Protein AF-0000000086679505 (afdb_homodimer)

Secondary structure (DSSP, 8-state):
-EEEETTEEEEGGG---B--GGG-TT-SS-EEEEEETTEEEEEETT-TTS--EEE-HHHHHHHHHHHHTTTT--/-EEEETTEEEEGGG---B--GGG-TT-SS-EEEEEETTEEEEEETT-TTS--EEE-HHHHHHHHHHHHTTTT--

Solvent-accessible surface area (backbone atoms only — not comparable to full-atom values): 8470 Å² total; per-residue (Å²): 97,76,48,74,58,94,89,41,66,30,60,57,74,74,46,60,75,43,60,33,80,63,49,46,96,80,55,58,65,35,49,28,39,19,78,36,81,80,29,37,37,38,36,43,56,73,42,78,83,51,72,69,50,77,37,49,60,68,26,45,50,19,40,44,53,23,40,52,71,50,74,72,69,129,97,76,48,74,58,94,89,40,66,30,60,57,73,74,45,60,74,43,59,33,80,64,49,48,95,79,56,58,66,35,50,28,40,19,78,36,83,80,29,39,35,38,38,42,55,71,40,79,84,52,72,70,50,76,37,50,60,68,27,46,49,18,39,44,53,23,39,54,72,49,75,71,69,129

Structure (mmCIF, N/CA/C/O backbone):
data_AF-0000000086679505-model_v1
#
loop_
_entity.id
_entity.type
_entity.pdbx_description
1 polymer 'DUF397 domain-containing protein'
#
loop_
_atom_site.group_PDB
_atom_site.id
_atom_site.type_symbol
_atom_site.label_atom_id
_atom_site.label_alt_id
_atom_site.label_comp_id
_atom_site.label_asym_id
_atom_site.label_entity_id
_atom_site.label_seq_id
_atom_site.pdbx_PDB_ins_code
_atom_site.Cartn_x
_atom_site.Cartn_y
_atom_site.Cartn_z
_atom_site.occupancy
_atom_site.B_iso_or_equiv
_atom_site.auth_seq_id
_atom_site.auth_comp_id
_atom_site.auth_asym_id
_atom_site.auth_atom_id
_atom_site.pdbx_PDB_model_num
ATOM 1 N N . MET A 1 1 ? 13.398 0.661 15.547 1 80.25 1 MET A N 1
ATOM 2 C CA . MET A 1 1 ? 12.648 -0.578 15.375 1 80.25 1 MET A CA 1
ATOM 3 C C . MET A 1 1 ? 12.977 -1.229 14.031 1 80.25 1 MET A C 1
ATOM 5 O O . MET A 1 1 ? 12.914 -0.578 12.992 1 80.25 1 MET A O 1
ATOM 9 N N . GLU A 1 2 ? 13.609 -2.361 14.047 1 86.5 2 GLU A N 1
ATOM 10 C CA . GLU A 1 2 ? 13.984 -3.082 12.828 1 86.5 2 GLU A CA 1
ATOM 11 C C . GLU A 1 2 ? 12.906 -4.094 12.438 1 86.5 2 GLU A C 1
ATOM 13 O O . GLU A 1 2 ? 12.32 -4.75 13.305 1 86.5 2 GLU A O 1
ATOM 18 N N . ILE A 1 3 ? 12.617 -4.086 11.148 1 88.12 3 ILE A N 1
ATOM 19 C CA . ILE A 1 3 ? 11.711 -5.086 10.602 1 88.12 3 ILE A CA 1
ATOM 20 C C . ILE A 1 3 ? 12.414 -5.871 9.5 1 88.12 3 ILE A C 1
ATOM 22 O O . ILE A 1 3 ? 13.18 -5.305 8.719 1 88.12 3 ILE A O 1
ATOM 26 N N . GLU A 1 4 ? 12.086 -7.18 9.492 1 86.44 4 GLU A N 1
ATOM 27 C CA . GLU A 1 4 ? 12.625 -8.039 8.438 1 86.44 4 GLU A CA 1
ATOM 28 C C . GLU A 1 4 ? 11.516 -8.82 7.746 1 86.44 4 GLU A C 1
ATOM 30 O O . GLU A 1 4 ? 10.672 -9.438 8.406 1 86.44 4 GLU A O 1
ATOM 35 N N . THR A 1 5 ? 11.492 -8.641 6.449 1 85.19 5 THR A N 1
ATOM 36 C CA . THR A 1 5 ? 10.562 -9.398 5.617 1 85.19 5 THR A CA 1
ATOM 37 C C . THR A 1 5 ? 11.156 -9.648 4.234 1 85.19 5 THR A C 1
ATOM 39 O O . THR A 1 5 ? 11.703 -8.734 3.617 1 85.19 5 THR A O 1
ATOM 42 N N . LYS A 1 6 ? 11.086 -10.82 3.707 1 84.94 6 LYS A N 1
ATOM 43 C CA . LYS A 1 6 ? 11.539 -11.156 2.359 1 84.94 6 LYS A CA 1
ATOM 44 C C . LYS A 1 6 ? 13.039 -10.898 2.203 1 84.94 6 LYS A C 1
ATOM 46 O O . LYS A 1 6 ? 13.484 -10.43 1.155 1 84.94 6 LYS A O 1
ATOM 51 N N . GLY A 1 7 ? 13.641 -11.07 3.24 1 87.5 7 GLY A N 1
ATOM 52 C CA . GLY A 1 7 ? 15.086 -10.867 3.201 1 87.5 7 GLY A CA 1
ATOM 53 C C . GLY A 1 7 ? 15.484 -9.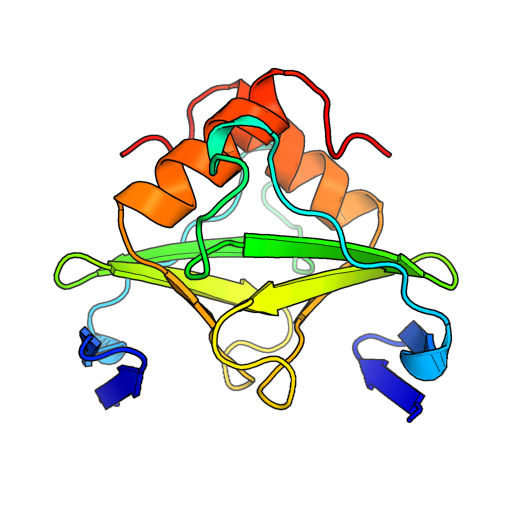414 3.311 1 87.5 7 GLY A C 1
ATOM 54 O O . GLY A 1 7 ? 16.672 -9.078 3.193 1 87.5 7 GLY A O 1
ATOM 55 N N . LEU A 1 8 ? 14.469 -8.523 3.414 1 89.62 8 LEU A N 1
ATOM 56 C CA . LEU A 1 8 ? 14.727 -7.102 3.621 1 89.62 8 LEU A CA 1
ATOM 57 C C . LEU A 1 8 ? 14.789 -6.773 5.109 1 89.62 8 LEU A C 1
ATOM 59 O O . LEU A 1 8 ? 13.945 -7.223 5.887 1 89.62 8 LEU A O 1
ATOM 63 N N . ARG A 1 9 ? 15.836 -6.141 5.52 1 90.56 9 ARG A N 1
ATOM 64 C CA . ARG A 1 9 ? 15.969 -5.613 6.871 1 90.56 9 ARG A CA 1
ATOM 65 C C . ARG A 1 9 ? 15.969 -4.086 6.867 1 90.56 9 ARG A C 1
ATOM 67 O O . ARG A 1 9 ? 16.844 -3.465 6.27 1 90.56 9 ARG A O 1
ATOM 74 N N . VAL A 1 10 ? 14.961 -3.637 7.5 1 94.75 10 VAL A N 1
ATOM 75 C CA . VAL A 1 10 ? 14.828 -2.186 7.426 1 94.75 10 VAL A CA 1
ATOM 76 C C . VAL A 1 10 ? 14.766 -1.598 8.836 1 94.75 10 VAL A C 1
ATOM 78 O O . VAL A 1 10 ? 14.195 -2.205 9.742 1 94.75 10 VAL A O 1
ATOM 81 N N . ASN A 1 11 ? 15.484 -0.479 9.008 1 95.38 11 ASN A N 1
ATOM 82 C CA . ASN A 1 11 ? 15.328 0.323 10.211 1 95.38 11 ASN A CA 1
ATOM 83 C C . ASN A 1 11 ? 14.281 1.418 10.031 1 95.38 11 ASN A C 1
ATOM 85 O O . ASN A 1 11 ? 14.547 2.432 9.383 1 95.38 11 ASN A O 1
ATOM 89 N N . LEU A 1 12 ? 13.125 1.237 10.664 1 95.81 12 LEU A N 1
ATOM 90 C CA . LEU A 1 12 ? 12.008 2.148 10.43 1 95.81 12 LEU A CA 1
ATOM 91 C C . LEU A 1 12 ? 12.195 3.445 11.203 1 95.81 12 LEU A C 1
ATOM 93 O O . LEU A 1 12 ? 11.5 4.434 10.953 1 95.81 12 LEU A O 1
ATOM 97 N N . ALA A 1 13 ? 13.102 3.443 12.102 1 94.38 13 ALA A N 1
ATOM 98 C CA . ALA A 1 13 ? 13.367 4.66 12.859 1 94.38 13 ALA A CA 1
ATOM 99 C C . ALA A 1 13 ? 13.867 5.777 11.945 1 94.38 13 ALA A C 1
ATOM 101 O O . ALA A 1 13 ? 13.711 6.961 12.258 1 94.38 13 ALA A O 1
ATOM 102 N N . SER A 1 14 ? 14.422 5.383 10.805 1 94.44 14 SER A N 1
ATOM 103 C CA . SER A 1 14 ? 14.977 6.359 9.875 1 94.44 14 SER A CA 1
ATOM 104 C C . SER A 1 14 ? 14.008 6.652 8.742 1 94.44 14 SER A C 1
ATOM 106 O O . SER A 1 14 ? 14.32 7.422 7.828 1 94.44 14 SER A O 1
ATOM 108 N N . ALA A 1 15 ? 12.867 6.031 8.867 1 97.06 15 ALA A N 1
ATOM 109 C CA . ALA A 1 15 ? 11.914 6.176 7.77 1 97.06 15 ALA A CA 1
ATOM 110 C C . ALA A 1 15 ? 11.328 7.586 7.738 1 97.06 15 ALA A C 1
ATOM 112 O O . ALA A 1 15 ? 10.922 8.117 8.773 1 97.06 15 ALA A O 1
ATOM 113 N N . VAL A 1 16 ? 11.359 8.258 6.598 1 97.44 16 VAL A N 1
ATOM 114 C CA . VAL A 1 16 ? 10.641 9.508 6.359 1 97.44 16 VAL A CA 1
ATOM 115 C C . VAL A 1 16 ? 9.344 9.227 5.598 1 97.44 16 VAL A C 1
ATOM 117 O O . VAL A 1 16 ? 9.375 8.883 4.414 1 97.44 16 VAL A O 1
ATOM 120 N N . TRP A 1 17 ? 8.273 9.391 6.293 1 97.31 17 TRP A N 1
ATOM 121 C CA . TRP A 1 17 ? 6.961 9.039 5.75 1 97.31 17 TRP A CA 1
ATOM 122 C C . TRP A 1 17 ? 6.379 10.203 4.953 1 97.31 17 TRP A C 1
ATOM 124 O O . TRP A 1 17 ? 6.418 11.352 5.398 1 97.31 17 TRP A O 1
ATOM 134 N N . GLN A 1 18 ? 5.887 9.867 3.773 1 96.88 18 GLN A N 1
ATOM 135 C CA . GLN A 1 18 ? 5.246 10.867 2.93 1 96.88 18 GLN A CA 1
ATOM 136 C C . GLN A 1 18 ? 3.883 10.383 2.441 1 96.88 18 GLN A C 1
ATOM 138 O O . GLN A 1 18 ? 3.676 9.188 2.26 1 96.88 18 GLN A O 1
ATOM 143 N N . LYS A 1 19 ? 2.975 11.297 2.33 1 96.69 19 LYS A N 1
ATOM 144 C CA . LYS A 1 19 ? 1.671 11.023 1.729 1 96.69 19 LYS A CA 1
ATOM 145 C C . LYS A 1 19 ? 1.496 11.797 0.425 1 96.69 19 LYS A C 1
ATOM 147 O O . LYS A 1 19 ? 2.301 12.672 0.104 1 96.69 19 LYS A O 1
ATOM 152 N N . SER A 1 20 ? 0.488 11.406 -0.296 1 97.56 20 SER A N 1
ATOM 153 C CA . SER A 1 20 ? 0.221 12.133 -1.533 1 97.56 20 SER A CA 1
ATOM 154 C C . SER A 1 20 ? -0.144 13.586 -1.252 1 97.56 20 SER A C 1
ATOM 156 O O . SER A 1 20 ? -0.85 13.875 -0.285 1 97.56 20 SER A O 1
ATOM 158 N N . THR A 1 21 ? 0.276 14.461 -2.094 1 95.81 21 THR A N 1
ATOM 159 C CA . THR A 1 21 ? -0.152 15.852 -2.002 1 95.81 21 THR A CA 1
ATOM 160 C C . THR A 1 21 ? -1.653 15.969 -2.248 1 95.81 21 THR A C 1
ATOM 162 O O . THR A 1 21 ? -2.277 16.953 -1.844 1 95.81 21 THR A O 1
ATOM 165 N N . ARG A 1 22 ? -2.191 14.93 -2.809 1 94.5 22 ARG A N 1
ATOM 166 C CA .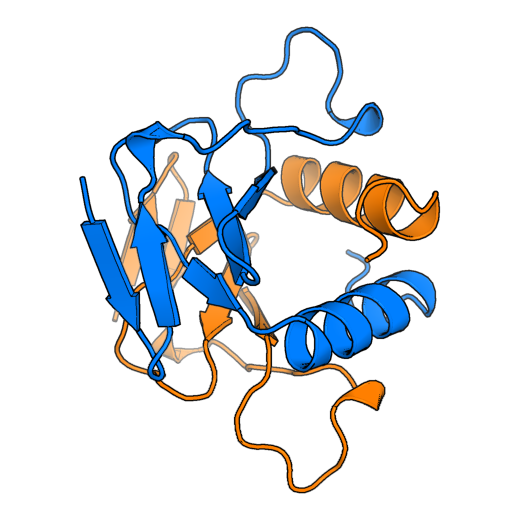 ARG A 1 22 ? -3.617 14.914 -3.119 1 94.5 22 ARG A CA 1
ATOM 167 C C . ARG A 1 22 ? -4.445 14.625 -1.87 1 94.5 22 ARG A C 1
ATOM 169 O O . ARG A 1 22 ? -5.664 14.812 -1.873 1 94.5 22 ARG A O 1
ATOM 176 N N . SER A 1 23 ? -3.834 14.102 -0.815 1 94.06 23 SER A N 1
ATOM 177 C CA . SER A 1 23 ? -4.535 13.828 0.435 1 94.06 23 SER A CA 1
ATOM 178 C C . SER A 1 23 ? -4.914 15.117 1.152 1 94.06 23 SER A C 1
ATOM 180 O O . SER A 1 23 ? -5.793 15.117 2.018 1 94.06 23 SER A O 1
ATOM 182 N N . GLY A 1 24 ? -4.355 16.203 0.764 1 85.12 24 GLY A N 1
ATOM 183 C CA . GLY A 1 24 ? -4.609 17.453 1.448 1 85.12 24 GLY A CA 1
ATOM 184 C C . GLY A 1 24 ? -3.754 17.641 2.688 1 85.12 24 GLY A C 1
ATOM 185 O O . GLY A 1 24 ? -3.246 16.672 3.25 1 85.12 24 GLY A O 1
ATOM 186 N N . PRO A 1 25 ? -3.529 18.844 3.035 1 80.38 25 PRO A N 1
ATOM 187 C CA . PRO A 1 25 ? -2.605 19.156 4.133 1 80.38 25 PRO A CA 1
ATOM 188 C C . PRO A 1 25 ? -3.162 18.75 5.496 1 80.38 25 PRO A C 1
ATOM 190 O O . PRO A 1 25 ? -2.395 18.5 6.434 1 80.38 25 PRO A O 1
ATOM 193 N N . VAL A 1 26 ? -4.457 18.5 5.594 1 80.88 26 VAL A N 1
ATOM 194 C CA . VAL A 1 26 ? -5.027 18.281 6.922 1 80.88 26 VAL A CA 1
ATOM 195 C C . VAL A 1 26 ? -5.57 16.859 7.023 1 80.88 26 VAL A C 1
ATOM 197 O O . VAL A 1 26 ? -6.059 16.453 8.078 1 80.88 26 VAL A O 1
ATOM 200 N N . SER A 1 27 ? -5.34 16.125 6.133 1 82.62 27 SER A N 1
ATOM 201 C CA . SER A 1 27 ? -5.906 14.781 6.16 1 82.62 27 SER A CA 1
ATOM 202 C C . SER A 1 27 ? -5.121 13.867 7.098 1 82.62 27 SER A C 1
ATOM 204 O O . SER A 1 27 ? -3.891 13.906 7.121 1 82.62 27 SER A O 1
ATOM 206 N N . ASP A 1 28 ? -5.82 13.086 7.914 1 84.25 28 ASP A N 1
ATOM 207 C CA . ASP A 1 28 ? -5.172 12.133 8.812 1 84.25 28 ASP A CA 1
ATOM 208 C C . ASP A 1 28 ? -5.453 10.695 8.383 1 84.25 28 ASP A C 1
ATOM 210 O O . ASP A 1 28 ? -5.086 9.75 9.078 1 84.25 28 ASP A O 1
ATOM 214 N N . ASN A 1 29 ? -6.113 10.516 7.379 1 92 29 ASN A N 1
ATOM 215 C CA . ASN A 1 29 ? -6.434 9.234 6.766 1 92 29 ASN A CA 1
ATOM 216 C C . ASN A 1 29 ? -5.777 9.094 5.395 1 92 29 ASN A C 1
ATOM 218 O O . ASN A 1 29 ? -6.43 9.289 4.367 1 92 29 ASN A O 1
ATOM 222 N N . CYS A 1 30 ? -4.441 8.836 5.453 1 97 30 CYS A N 1
ATOM 223 C CA . CYS A 1 30 ? -3.656 8.789 4.227 1 97 30 CYS A CA 1
ATOM 224 C C . CYS A 1 30 ? -2.854 7.496 4.137 1 97 30 CYS A C 1
ATOM 226 O O . CYS A 1 30 ? -2.555 6.879 5.16 1 97 30 CYS A O 1
ATOM 228 N N . VAL A 1 31 ? -2.604 7.137 2.959 1 97.69 31 VAL A N 1
ATOM 229 C CA . VAL A 1 31 ? -1.562 6.148 2.697 1 97.69 31 VAL A CA 1
ATOM 230 C C . VAL A 1 31 ? -0.187 6.797 2.83 1 97.69 31 VAL A C 1
ATOM 232 O O . VAL A 1 31 ? 0.077 7.836 2.221 1 97.69 31 VAL A O 1
ATOM 235 N N . GLU A 1 32 ? 0.663 6.219 3.658 1 98.12 32 GLU A N 1
ATOM 236 C CA . GLU A 1 32 ? 2.012 6.762 3.787 1 98.12 32 GLU A CA 1
ATOM 237 C C . GLU A 1 32 ? 3.055 5.781 3.256 1 98.12 32 GLU A C 1
ATOM 239 O O . GLU A 1 32 ? 2.949 4.574 3.479 1 98.12 32 GLU A O 1
ATOM 244 N N . ILE A 1 33 ? 4.105 6.391 2.539 1 98.56 33 ILE A N 1
ATOM 245 C CA . ILE A 1 33 ? 5.188 5.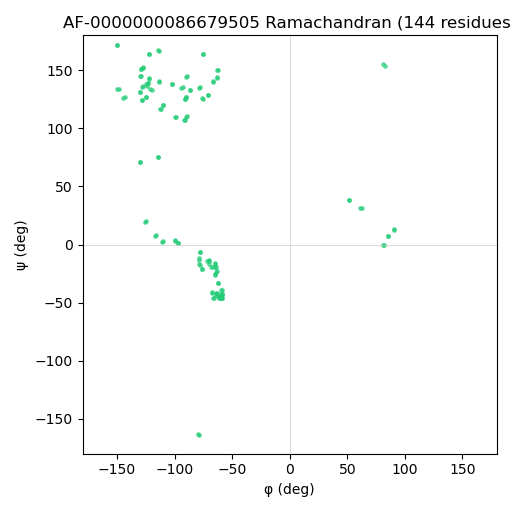637 1.916 1 98.56 33 ILE A CA 1
ATOM 246 C C . ILE A 1 33 ? 6.531 6.133 2.449 1 98.56 33 ILE A C 1
ATOM 248 O O . ILE A 1 33 ? 6.719 7.332 2.664 1 98.56 33 ILE A O 1
ATOM 252 N N . ALA A 1 34 ? 7.41 5.258 2.711 1 98.31 34 ALA A N 1
ATOM 253 C CA . ALA A 1 34 ? 8.797 5.609 2.998 1 98.31 34 ALA A CA 1
ATOM 254 C C . ALA A 1 34 ? 9.758 4.77 2.164 1 98.31 34 ALA A C 1
ATOM 256 O O . ALA A 1 34 ? 9.594 3.553 2.051 1 98.31 34 ALA A O 1
ATOM 257 N N . PHE A 1 35 ? 10.711 5.41 1.531 1 98 35 PHE A N 1
ATOM 258 C CA . PHE A 1 35 ? 11.852 4.738 0.929 1 98 35 PHE A CA 1
ATOM 259 C C . PHE A 1 35 ? 12.992 4.605 1.931 1 98 35 PHE A C 1
ATOM 261 O O . PHE A 1 35 ? 13.594 5.605 2.334 1 98 35 PHE A O 1
ATOM 268 N N . VAL A 1 36 ? 13.234 3.34 2.34 1 96.81 36 VAL A N 1
ATOM 269 C CA . VAL A 1 36 ? 14.156 3.176 3.459 1 96.81 36 VAL A CA 1
ATOM 270 C C . VAL A 1 36 ? 14.984 1.908 3.266 1 96.81 36 VAL A C 1
ATOM 272 O O . VAL A 1 36 ? 14.438 0.831 3.023 1 96.81 36 VAL A O 1
ATOM 275 N N . ASP A 1 37 ? 16.344 2.031 3.322 1 95.12 37 ASP A N 1
ATOM 276 C CA . ASP A 1 37 ? 17.312 0.936 3.291 1 95.12 37 ASP A CA 1
ATOM 277 C C . ASP A 1 37 ? 17.047 0.009 2.105 1 95.12 37 ASP A C 1
ATOM 279 O O . ASP A 1 37 ? 17.016 -1.214 2.26 1 95.12 37 ASP A O 1
ATOM 283 N N . GLY A 1 38 ? 16.672 0.595 0.95 1 94.06 38 GLY A N 1
ATOM 284 C CA . GLY A 1 38 ? 16.5 -0.145 -0.291 1 94.06 38 GLY A CA 1
ATOM 285 C C . GLY A 1 38 ? 15.133 -0.777 -0.427 1 94.06 38 GLY A C 1
ATOM 286 O O . GLY A 1 38 ? 14.883 -1.537 -1.365 1 94.06 38 GLY A O 1
ATOM 287 N N . ALA A 1 39 ? 14.258 -0.417 0.542 1 96.94 39 ALA A N 1
ATOM 288 C CA . ALA A 1 39 ? 12.891 -0.94 0.511 1 96.94 39 ALA A CA 1
ATOM 289 C C . ALA A 1 39 ? 11.875 0.193 0.477 1 96.94 39 ALA A C 1
ATOM 291 O O . ALA A 1 39 ? 12.227 1.362 0.636 1 96.94 39 ALA A O 1
ATOM 292 N N . ILE A 1 40 ? 10.68 -0.17 0.126 1 97.56 40 ILE A N 1
ATOM 293 C CA . ILE A 1 40 ? 9.539 0.73 0.232 1 97.56 40 ILE A CA 1
ATOM 294 C C . ILE A 1 40 ? 8.609 0.254 1.347 1 97.56 40 ILE A C 1
ATOM 296 O O . ILE A 1 40 ? 8.141 -0.886 1.327 1 97.56 40 ILE A O 1
ATOM 300 N N . ALA A 1 41 ? 8.414 1.096 2.305 1 97.88 41 ALA A N 1
ATOM 301 C CA . ALA A 1 41 ? 7.523 0.809 3.422 1 97.88 41 ALA A CA 1
ATOM 302 C C . ALA A 1 41 ? 6.188 1.53 3.256 1 97.88 41 ALA A C 1
ATOM 304 O O . ALA A 1 41 ? 6.145 2.674 2.795 1 97.88 41 ALA A O 1
ATOM 305 N N . MET A 1 42 ? 5.141 0.854 3.547 1 98.19 42 MET A N 1
ATOM 306 C CA . MET A 1 42 ? 3.791 1.397 3.441 1 98.19 42 MET A CA 1
ATOM 307 C C . MET A 1 42 ? 3.023 1.2 4.746 1 98.19 42 MET A C 1
ATOM 309 O O . MET A 1 42 ? 3.078 0.126 5.348 1 98.19 42 MET A O 1
ATOM 313 N N . ARG A 1 43 ? 2.301 2.299 5.16 1 97.31 43 ARG A N 1
ATOM 314 C CA . ARG A 1 43 ? 1.465 2.184 6.352 1 97.31 43 ARG A CA 1
ATOM 315 C C . ARG A 1 43 ? 0.257 3.111 6.262 1 97.31 43 ARG A C 1
ATOM 317 O O . ARG A 1 43 ? 0.084 3.822 5.27 1 97.31 43 ARG A O 1
ATOM 324 N N . ASP A 1 44 ? -0.617 2.914 7.238 1 96.44 44 ASP A N 1
ATOM 325 C CA . ASP A 1 44 ? -1.787 3.768 7.418 1 96.44 44 ASP A CA 1
ATOM 326 C C . ASP A 1 44 ? -1.479 4.93 8.359 1 96.44 44 ASP A C 1
ATOM 328 O O . ASP A 1 44 ? -1.12 4.719 9.523 1 96.44 44 ASP A O 1
ATOM 332 N N . SER A 1 45 ? -1.717 6.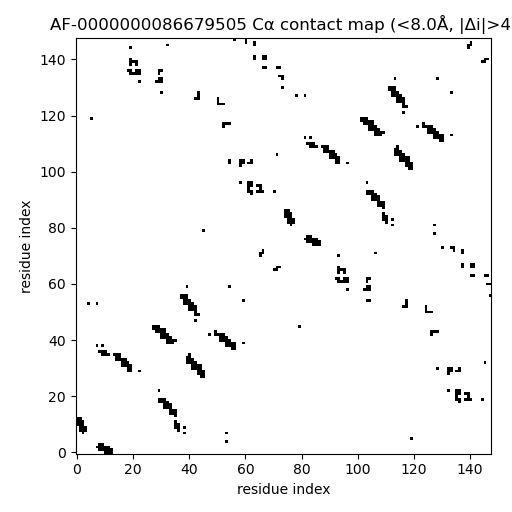191 7.922 1 96.25 45 SER A N 1
ATOM 333 C CA . SER A 1 45 ? -1.35 7.363 8.711 1 96.25 45 SER A CA 1
ATOM 334 C C . SER A 1 45 ? -2.15 7.43 10.008 1 96.25 45 SER A C 1
ATOM 336 O O . SER A 1 45 ? -1.704 8.031 10.984 1 96.25 45 SER A O 1
ATOM 338 N N . LYS A 1 46 ? -3.291 6.848 9.992 1 93.69 46 LYS A N 1
ATOM 339 C CA . LYS A 1 46 ? -4.137 6.891 11.18 1 93.69 46 LYS A CA 1
ATOM 340 C C . LYS A 1 46 ? -3.631 5.934 12.258 1 93.69 46 LYS A C 1
ATOM 342 O O . LYS A 1 46 ? -4.016 6.039 13.422 1 93.69 46 LYS A O 1
ATOM 347 N N . HIS A 1 47 ? -2.832 4.922 11.867 1 93.56 47 HIS A N 1
ATOM 348 C CA . HIS A 1 47 ? -2.266 3.928 12.773 1 93.56 47 HIS A CA 1
ATOM 349 C C . HIS A 1 47 ? -0.762 3.781 12.562 1 93.56 47 HIS A C 1
ATOM 351 O O . HIS A 1 47 ? -0.286 2.713 12.172 1 93.56 47 HIS A O 1
ATOM 357 N N . PRO A 1 48 ? -0.023 4.82 12.977 1 93.62 48 PRO A N 1
ATOM 358 C CA . PRO A 1 48 ? 1.413 4.801 12.688 1 93.62 48 PRO A CA 1
ATOM 359 C C . PRO A 1 48 ? 2.145 3.664 13.391 1 93.62 48 PRO A C 1
ATOM 361 O O . PRO A 1 48 ? 3.234 3.27 12.977 1 93.62 48 PRO A O 1
ATOM 364 N N . GLU A 1 49 ? 1.523 3.123 14.445 1 93.31 49 GLU A N 1
ATOM 365 C CA . GLU A 1 49 ? 2.156 2.025 15.172 1 93.31 49 GLU A CA 1
ATOM 366 C C . GLU A 1 49 ? 1.623 0.674 14.703 1 93.31 49 GLU A C 1
ATOM 368 O O . GLU A 1 49 ? 1.978 -0.366 15.266 1 93.31 49 GLU A O 1
ATOM 373 N N . GLY A 1 50 ? 0.771 0.681 13.781 1 93.62 50 GLY A N 1
ATOM 374 C CA . GLY A 1 50 ? 0.193 -0.536 13.234 1 93.62 50 GLY A CA 1
ATOM 375 C C . GLY A 1 50 ? 1.105 -1.237 12.25 1 93.62 50 GLY A C 1
ATOM 376 O O . GLY A 1 50 ? 2.322 -1.049 12.273 1 93.62 50 GLY A O 1
ATOM 377 N N . PRO A 1 51 ? 0.565 -2.119 11.484 1 94.69 51 PRO A N 1
ATOM 378 C CA . PRO A 1 51 ? 1.362 -2.906 10.539 1 94.69 51 PRO A CA 1
ATOM 379 C C . PRO A 1 51 ? 2.041 -2.043 9.477 1 94.69 51 PRO A C 1
ATOM 381 O O . PRO A 1 51 ? 1.514 -0.993 9.094 1 94.69 51 PRO A O 1
ATOM 384 N N . VAL A 1 52 ? 3.188 -2.535 9.031 1 96.75 52 VAL A N 1
ATOM 385 C CA . VAL A 1 52 ? 3.936 -1.966 7.914 1 96.75 52 VAL A CA 1
ATOM 386 C C . VAL A 1 52 ? 4.195 -3.043 6.863 1 96.75 52 VAL A C 1
ATOM 388 O O . VAL A 1 52 ? 4.605 -4.156 7.195 1 96.75 52 VAL A O 1
ATOM 391 N N . LEU A 1 53 ? 3.842 -2.783 5.648 1 96.94 53 LEU A N 1
ATOM 392 C CA . LEU A 1 53 ? 4.242 -3.658 4.551 1 96.94 53 LEU A CA 1
ATOM 393 C C . LEU A 1 53 ? 5.582 -3.221 3.967 1 96.94 53 LEU A C 1
ATOM 395 O O . LEU A 1 53 ? 5.867 -2.023 3.889 1 96.94 53 LEU A O 1
ATOM 399 N N . LEU A 1 54 ? 6.367 -4.156 3.549 1 96.81 54 LEU A N 1
ATOM 400 C CA . LEU A 1 54 ? 7.637 -3.898 2.883 1 96.81 54 LEU A CA 1
ATOM 401 C C . LEU A 1 54 ? 7.66 -4.52 1.491 1 96.81 54 LEU A C 1
ATOM 403 O O . LEU A 1 54 ? 7.254 -5.672 1.314 1 96.81 54 LEU A O 1
ATOM 407 N N . PHE A 1 55 ? 8.117 -3.695 0.553 1 96.94 55 PHE A N 1
ATOM 408 C CA . PHE A 1 55 ? 8.211 -4.164 -0.824 1 96.94 55 PHE A CA 1
ATOM 409 C C . PHE A 1 55 ? 9.602 -3.885 -1.393 1 96.94 55 PHE A C 1
ATOM 411 O O . PHE A 1 55 ? 10.258 -2.922 -0.991 1 96.94 55 PHE A O 1
ATOM 418 N N . THR A 1 56 ? 9.969 -4.762 -2.32 1 95.88 56 THR A N 1
ATOM 419 C CA . THR A 1 56 ? 11.18 -4.48 -3.09 1 95.88 56 THR A CA 1
ATOM 420 C C . THR A 1 56 ? 10.922 -3.389 -4.121 1 95.88 56 THR A C 1
ATOM 422 O O . THR A 1 56 ? 9.766 -3.066 -4.418 1 95.88 56 THR A O 1
ATOM 425 N N . ALA A 1 57 ? 12.023 -2.818 -4.637 1 95.75 57 ALA A N 1
ATOM 426 C CA . ALA A 1 57 ? 11.906 -1.808 -5.684 1 95.75 57 ALA A CA 1
ATOM 427 C C . ALA A 1 57 ? 11.195 -2.367 -6.914 1 95.75 57 ALA A C 1
ATOM 429 O O . ALA A 1 57 ? 10.375 -1.681 -7.531 1 95.75 57 ALA A O 1
ATOM 430 N N . GLU A 1 58 ? 11.477 -3.582 -7.238 1 94.81 58 GLU A N 1
ATOM 431 C CA . GLU A 1 58 ? 10.875 -4.195 -8.414 1 94.81 58 GLU A CA 1
ATOM 432 C C . GLU A 1 58 ? 9.367 -4.367 -8.242 1 94.81 58 GLU A C 1
ATOM 434 O O . GLU A 1 58 ? 8.586 -4.039 -9.141 1 94.81 58 GLU A O 1
ATOM 439 N N . GLU A 1 59 ? 8.961 -4.848 -7.137 1 96.44 59 GLU A N 1
ATOM 440 C CA . GLU A 1 59 ? 7.543 -4.984 -6.828 1 96.44 59 GLU A CA 1
ATOM 441 C C . GLU A 1 59 ? 6.832 -3.637 -6.883 1 96.44 59 GLU A C 1
ATOM 443 O O . GLU A 1 59 ? 5.738 -3.527 -7.445 1 96.44 59 GLU A O 1
ATOM 448 N N . TRP A 1 60 ? 7.484 -2.715 -6.266 1 97.81 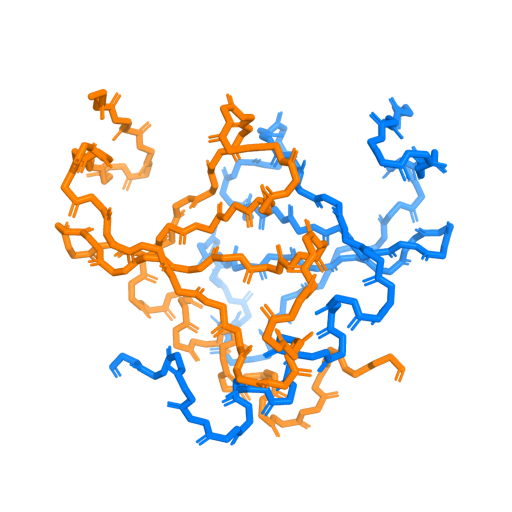60 TRP A N 1
ATOM 449 C CA . TRP A 1 60 ? 6.914 -1.375 -6.172 1 97.81 60 TRP A CA 1
ATOM 450 C C . TRP A 1 60 ? 6.77 -0.745 -7.551 1 97.81 60 TRP A C 1
ATOM 452 O O . TRP A 1 60 ? 5.727 -0.167 -7.871 1 97.81 60 TRP A O 1
ATOM 462 N N . ASP A 1 61 ? 7.816 -0.921 -8.367 1 97.5 61 ASP A N 1
ATOM 463 C CA . ASP A 1 61 ? 7.762 -0.361 -9.711 1 97.5 61 ASP A CA 1
ATOM 464 C C . ASP A 1 61 ? 6.609 -0.969 -10.516 1 97.5 61 ASP A C 1
ATOM 466 O O . ASP A 1 61 ? 5.871 -0.251 -11.188 1 97.5 61 ASP A O 1
ATOM 470 N N . ALA A 1 62 ? 6.496 -2.182 -10.438 1 97.69 62 ALA A N 1
ATOM 471 C CA . ALA A 1 62 ? 5.41 -2.85 -11.141 1 97.69 62 ALA A CA 1
ATOM 472 C C . ALA A 1 62 ? 4.051 -2.354 -10.656 1 97.69 62 ALA A C 1
ATOM 474 O O . ALA A 1 62 ? 3.158 -2.072 -11.461 1 97.69 62 ALA A O 1
ATOM 475 N N . PHE A 1 63 ? 3.859 -2.242 -9.336 1 98.12 63 PHE A N 1
ATOM 476 C CA . PHE A 1 63 ? 2.615 -1.762 -8.742 1 98.12 63 PHE A CA 1
ATOM 477 C C . PHE A 1 63 ? 2.311 -0.341 -9.195 1 98.12 63 PHE A C 1
ATOM 479 O O . PHE A 1 63 ? 1.192 -0.047 -9.625 1 98.12 63 PHE A O 1
ATOM 486 N N . VAL A 1 64 ? 3.365 0.545 -9.148 1 98.5 64 VAL A N 1
ATOM 487 C CA . VAL A 1 64 ? 3.18 1.954 -9.477 1 98.5 64 VAL A CA 1
ATOM 488 C C . VAL A 1 64 ? 2.859 2.098 -10.961 1 98.5 64 VAL A C 1
ATOM 490 O O . VAL A 1 64 ? 1.98 2.875 -11.344 1 98.5 64 VAL A O 1
ATOM 493 N N . GLU A 1 65 ? 3.527 1.369 -11.773 1 98.19 65 GLU A N 1
ATOM 494 C CA . GLU A 1 65 ? 3.221 1.415 -13.195 1 98.19 65 GLU A CA 1
ATOM 495 C C . GLU A 1 65 ? 1.801 0.924 -13.469 1 98.19 65 GLU A C 1
ATOM 497 O O . GLU A 1 65 ? 1.103 1.477 -14.32 1 98.19 65 GLU A O 1
ATOM 502 N N . GLY A 1 66 ? 1.407 -0.116 -12.805 1 98 66 GLY A N 1
ATOM 503 C CA . GLY A 1 66 ? 0.023 -0.55 -12.906 1 98 66 GLY A CA 1
ATOM 504 C C . GLY A 1 66 ? -0.969 0.512 -12.469 1 98 66 GLY A C 1
ATOM 505 O O . GLY A 1 66 ? -2.021 0.677 -13.094 1 98 66 GLY A O 1
ATOM 506 N N . ALA A 1 67 ? -0.646 1.188 -11.359 1 98.19 67 ALA A N 1
ATOM 507 C CA . ALA A 1 67 ? -1.494 2.289 -10.906 1 98.19 67 ALA A CA 1
ATOM 508 C C . ALA A 1 67 ? -1.597 3.375 -11.977 1 98.19 67 ALA A C 1
ATOM 510 O O . ALA A 1 67 ? -2.686 3.889 -12.242 1 98.19 67 ALA A O 1
ATOM 511 N N . LYS A 1 68 ? -0.499 3.699 -12.578 1 98.12 68 LYS A N 1
ATOM 512 C CA . LYS A 1 68 ? -0.472 4.711 -13.625 1 98.12 68 LYS A CA 1
ATOM 513 C C . LYS A 1 68 ? -1.33 4.289 -14.82 1 98.12 68 LYS A C 1
ATOM 515 O O . LYS A 1 68 ? -1.95 5.129 -15.469 1 98.12 68 LYS A O 1
ATOM 520 N N . ASP A 1 69 ? -1.355 3.023 -15.047 1 97.94 69 ASP A N 1
ATOM 521 C CA . ASP A 1 69 ? -2.137 2.49 -16.156 1 97.94 69 ASP A CA 1
ATOM 522 C C . ASP A 1 69 ? -3.621 2.436 -15.812 1 97.94 69 ASP A C 1
ATOM 524 O O . ASP A 1 69 ? -4.449 2.068 -16.641 1 97.94 69 ASP A O 1
ATOM 528 N N . GLY A 1 70 ? -3.994 2.738 -14.539 1 98.12 70 GLY A N 1
ATOM 529 C CA . GLY A 1 70 ? -5.387 2.775 -14.125 1 98.12 70 GLY A CA 1
ATOM 530 C C . GLY A 1 70 ? -5.891 1.443 -13.609 1 98.12 70 GLY A C 1
ATOM 531 O O . GLY A 1 70 ? -7.094 1.265 -13.406 1 98.12 70 GLY A O 1
ATOM 532 N N . GLU A 1 71 ? -4.973 0.497 -13.352 1 97.62 71 GLU A N 1
ATOM 533 C CA . GLU A 1 71 ? -5.391 -0.854 -12.984 1 97.62 71 GLU A CA 1
ATOM 534 C C . GLU A 1 71 ? -6.082 -0.873 -11.625 1 97.62 71 GLU A C 1
ATOM 536 O O . GLU A 1 71 ? -6.832 -1.8 -11.32 1 97.62 71 GLU A O 1
ATOM 541 N N . PHE A 1 72 ? -5.918 0.153 -10.75 1 97.88 72 PHE A N 1
ATOM 542 C CA . PHE A 1 72 ? -6.398 0.108 -9.375 1 97.88 72 PHE A CA 1
ATOM 543 C C . PHE A 1 72 ? -7.293 1.306 -9.078 1 97.88 72 PHE A C 1
ATOM 545 O O . PHE A 1 72 ? -7.469 1.68 -7.914 1 97.88 72 PHE A O 1
ATOM 552 N N . ASP A 1 73 ? -7.82 1.938 -10.125 1 97.12 73 ASP A N 1
ATOM 553 C CA . ASP A 1 73 ? -8.75 3.055 -9.953 1 97.12 73 ASP A CA 1
ATOM 554 C C . ASP A 1 73 ? -10.062 2.59 -9.328 1 97.12 73 ASP A C 1
ATOM 556 O O . ASP A 1 73 ? -10.531 1.489 -9.617 1 97.12 73 ASP A O 1
ATOM 560 N N . VAL A 1 74 ? -10.523 3.465 -8.438 1 92.81 74 VAL A N 1
ATOM 561 C CA . VAL A 1 74 ? -11.836 3.184 -7.875 1 92.81 74 VAL A CA 1
ATOM 562 C C . VAL A 1 74 ? -12.867 4.164 -8.445 1 92.81 74 VAL A C 1
ATOM 564 O O . VAL A 1 74 ? -12.516 5.285 -8.82 1 92.81 74 VAL A O 1
ATOM 567 N N . MET B 1 1 ? -12.43 -14.594 7.48 1 80.88 1 MET B N 1
ATOM 568 C CA . MET B 1 1 ? -11.656 -13.805 8.43 1 80.88 1 MET B CA 1
ATOM 569 C C . MET B 1 1 ? -12.031 -12.328 8.352 1 80.88 1 MET B C 1
ATOM 571 O O . MET B 1 1 ? -12.039 -11.75 7.262 1 80.88 1 MET B O 1
ATOM 575 N N . GLU B 1 2 ? -12.594 -11.789 9.367 1 86.94 2 GLU B N 1
ATOM 576 C CA . GLU B 1 2 ? -13 -10.391 9.398 1 86.94 2 GLU B CA 1
ATOM 577 C C . GLU B 1 2 ? -11.922 -9.508 10.031 1 86.94 2 GLU B C 1
ATOM 579 O O . GLU B 1 2 ? -11.281 -9.906 11.008 1 86.94 2 GLU B O 1
ATOM 584 N N . ILE B 1 3 ? -11.695 -8.398 9.359 1 88.31 3 ILE B N 1
ATOM 585 C CA . ILE B 1 3 ? -10.789 -7.398 9.914 1 88.31 3 ILE B CA 1
ATOM 586 C C . ILE B 1 3 ? -11.523 -6.066 10.055 1 88.31 3 ILE B C 1
ATOM 588 O O . ILE B 1 3 ? -12.336 -5.699 9.195 1 88.31 3 ILE B O 1
ATOM 592 N N . GLU B 1 4 ? -11.18 -5.367 11.148 1 86.44 4 GLU B N 1
ATOM 593 C CA . GLU B 1 4 ? -11.75 -4.043 11.383 1 86.44 4 GLU B CA 1
ATOM 594 C C . GLU B 1 4 ? -10.656 -3.014 11.664 1 86.44 4 GLU B C 1
ATOM 596 O O . GLU B 1 4 ? -9.766 -3.256 12.484 1 86.44 4 GLU B O 1
ATOM 601 N N . THR B 1 5 ? -10.703 -1.984 10.859 1 85.31 5 THR B N 1
ATOM 602 C CA . THR B 1 5 ? -9.812 -0.851 11.07 1 85.31 5 THR B CA 1
ATOM 603 C C . THR B 1 5 ? -10.461 0.444 10.586 1 85.31 5 THR B C 1
ATOM 605 O O . THR B 1 5 ? -11.047 0.482 9.5 1 85.31 5 THR B O 1
ATOM 608 N N . LYS B 1 6 ? -10.422 1.515 11.328 1 85 6 LYS B N 1
ATOM 609 C CA . LYS B 1 6 ? -10.922 2.826 10.93 1 85 6 LYS B CA 1
ATOM 610 C C . LYS B 1 6 ? -12.43 2.783 10.68 1 85 6 LYS B C 1
ATOM 612 O O . LYS B 1 6 ? -12.93 3.428 9.758 1 85 6 LYS B O 1
ATOM 617 N N . GLY B 1 7 ? -12.984 1.975 11.383 1 87.38 7 GLY B N 1
ATOM 618 C CA . GLY B 1 7 ? -14.43 1.8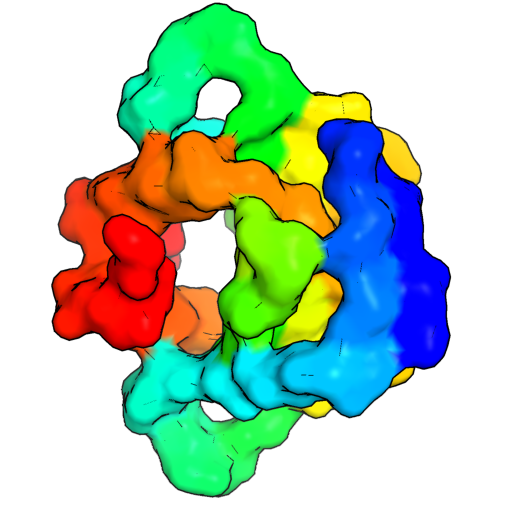6 11.25 1 87.38 7 GLY B CA 1
ATOM 619 C C . GLY B 1 7 ? -14.852 1.005 10.062 1 87.38 7 GLY B C 1
ATOM 620 O O . GLY B 1 7 ? -16.047 0.896 9.766 1 87.38 7 GLY B O 1
ATOM 621 N N . LEU B 1 8 ? -13.836 0.482 9.305 1 89.31 8 LEU B N 1
ATOM 622 C CA . LEU B 1 8 ? -14.102 -0.435 8.203 1 89.31 8 LEU B CA 1
ATOM 623 C C . LEU B 1 8 ? -14.094 -1.882 8.688 1 89.31 8 LEU B C 1
ATOM 625 O O . LEU B 1 8 ? -13.211 -2.287 9.438 1 89.31 8 LEU B O 1
ATOM 629 N N . ARG B 1 9 ? -15.141 -2.584 8.398 1 90.06 9 ARG B N 1
ATOM 630 C CA . ARG B 1 9 ? -15.211 -4.02 8.641 1 90.06 9 ARG B CA 1
ATOM 631 C C . ARG B 1 9 ? -15.258 -4.797 7.328 1 90.06 9 ARG B C 1
ATOM 633 O O . ARG B 1 9 ? -16.172 -4.629 6.527 1 90.06 9 ARG B O 1
ATOM 640 N N . VAL B 1 10 ? -14.227 -5.535 7.199 1 94.5 10 VAL B N 1
ATOM 641 C CA . VAL B 1 10 ? -14.125 -6.199 5.902 1 94.5 10 VAL B CA 1
ATOM 642 C C . VAL B 1 10 ? -14.016 -7.711 6.105 1 94.5 10 VAL B C 1
ATOM 644 O O . VAL B 1 10 ? -13.383 -8.172 7.055 1 94.5 10 VAL B O 1
ATOM 647 N N . ASN B 1 11 ? -14.773 -8.453 5.281 1 95.06 11 ASN B N 1
ATOM 648 C CA . ASN B 1 11 ? -14.586 -9.898 5.195 1 95.06 11 ASN B CA 1
ATOM 649 C C . ASN B 1 11 ? -13.578 -10.273 4.117 1 95.06 11 ASN B C 1
ATOM 651 O O . ASN B 1 11 ? -13.891 -10.227 2.926 1 95.06 11 ASN B O 1
ATOM 655 N N . LEU B 1 12 ? -12.391 -10.703 4.547 1 95.69 12 LEU B N 1
ATOM 656 C CA . LEU B 1 12 ? -11.305 -10.938 3.6 1 95.69 12 LEU B CA 1
ATOM 657 C C . LEU B 1 12 ? -11.492 -12.281 2.895 1 95.69 12 LEU B C 1
ATOM 659 O O . LEU B 1 12 ? -10.828 -12.547 1.887 1 95.69 12 LEU B O 1
ATOM 663 N N . ALA B 1 13 ? -12.391 -13.055 3.393 1 94.19 13 ALA B N 1
ATOM 664 C CA . ALA B 1 13 ? -12.656 -14.336 2.748 1 94.19 13 ALA B CA 1
ATOM 665 C C . ALA B 1 13 ? -13.211 -14.141 1.34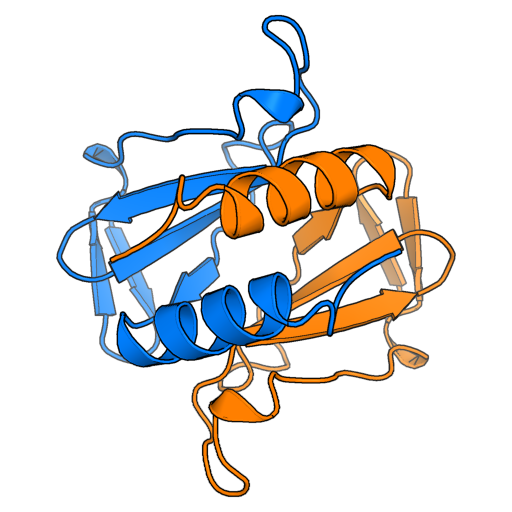1 1 94.19 13 ALA B C 1
ATOM 667 O O . ALA B 1 13 ? -13.062 -15.016 0.48 1 94.19 13 ALA B O 1
ATOM 668 N N . SER B 1 14 ? -13.797 -12.984 1.108 1 94 14 SER B N 1
ATOM 669 C CA . SER B 1 14 ? -14.398 -12.703 -0.186 1 94 14 SER B CA 1
ATOM 670 C C . SER B 1 14 ? -13.484 -11.852 -1.054 1 94 14 SER B C 1
ATOM 672 O O . SER B 1 14 ? -13.852 -11.461 -2.162 1 94 14 SER B O 1
ATOM 674 N N . ALA B 1 15 ? -12.328 -11.617 -0.509 1 96.94 15 ALA B N 1
ATOM 675 C CA . ALA B 1 15 ? -11.422 -10.727 -1.226 1 96.94 15 ALA B CA 1
ATOM 676 C C . ALA B 1 15 ? -10.867 -11.398 -2.475 1 96.94 15 ALA B C 1
ATOM 678 O O . ALA B 1 15 ? -10.422 -12.547 -2.424 1 96.94 15 ALA B O 1
ATOM 679 N N . VAL B 1 16 ? -10.953 -10.766 -3.611 1 97.31 16 VAL B N 1
ATOM 680 C CA . VAL B 1 16 ? -10.266 -11.172 -4.836 1 97.31 16 VAL B CA 1
ATOM 681 C C . VAL B 1 16 ? -9.008 -10.336 -5.031 1 97.31 16 VAL B C 1
ATOM 683 O O . VAL B 1 16 ? -9.086 -9.141 -5.328 1 97.31 16 VAL B O 1
ATOM 686 N N . TRP B 1 17 ? -7.906 -10.992 -4.867 1 97.25 17 TRP B N 1
ATOM 687 C CA . TRP B 1 17 ? -6.617 -10.312 -4.895 1 97.25 17 TRP B CA 1
ATOM 688 C C . TRP B 1 17 ? -6.09 -10.203 -6.32 1 97.25 17 TRP B C 1
ATOM 690 O O . TRP B 1 17 ? -6.125 -11.172 -7.078 1 97.25 17 TRP B O 1
ATOM 700 N N . GLN B 1 18 ? -5.645 -9 -6.656 1 96.75 18 GLN B N 1
ATOM 701 C CA . GLN B 1 18 ? -5.059 -8.766 -7.973 1 96.75 18 GLN B CA 1
ATOM 702 C C . GLN B 1 18 ? -3.709 -8.07 -7.859 1 96.75 18 GLN B C 1
ATOM 704 O O . GLN B 1 18 ? -3.486 -7.285 -6.934 1 96.75 18 GLN B O 1
ATOM 709 N N . LYS B 1 19 ? -2.834 -8.422 -8.742 1 96.62 19 LYS B N 1
ATOM 710 C CA . LYS B 1 19 ? -1.553 -7.734 -8.875 1 96.62 19 LYS B CA 1
ATOM 711 C C . LYS B 1 19 ? -1.453 -7.004 -10.211 1 96.62 19 LYS B C 1
ATOM 713 O O . LYS B 1 19 ? -2.297 -7.188 -11.086 1 96.62 19 LYS B O 1
ATOM 718 N N . SER B 1 20 ? -0.478 -6.164 -10.281 1 97.5 20 SER B N 1
ATOM 719 C CA . SER B 1 20 ? -0.285 -5.465 -11.547 1 97.5 20 SER B CA 1
ATOM 720 C C . SER B 1 20 ? 0.053 -6.441 -12.664 1 97.5 20 SER B C 1
ATOM 722 O O . SER B 1 20 ? 0.791 -7.406 -12.461 1 97.5 20 SER B O 1
ATOM 724 N N . THR B 1 21 ? -0.434 -6.176 -13.82 1 95.69 21 THR B N 1
ATOM 725 C CA . THR B 1 21 ? -0.042 -6.957 -14.984 1 95.69 21 THR B CA 1
ATOM 726 C C . THR B 1 21 ? 1.443 -6.773 -15.289 1 95.69 21 THR B C 1
ATOM 728 O O . THR B 1 21 ? 2.055 -7.609 -15.953 1 95.69 21 THR B O 1
ATOM 731 N N . ARG B 1 22 ? 1.995 -5.75 -14.711 1 94.12 22 ARG B N 1
ATOM 732 C CA . ARG B 1 22 ? 3.406 -5.445 -14.914 1 94.12 22 ARG B CA 1
ATOM 733 C C . ARG B 1 22 ? 4.293 -6.355 -14.07 1 94.12 22 ARG B C 1
ATOM 735 O O . ARG B 1 22 ? 5.504 -6.426 -14.289 1 94.12 22 ARG B O 1
ATOM 742 N N . SER B 1 23 ? 3.756 -7.016 -13.047 1 93.88 23 SER B N 1
ATOM 743 C CA . SER B 1 23 ? 4.516 -7.934 -12.203 1 93.88 23 SER B CA 1
ATOM 744 C C . SER B 1 23 ? 4.891 -9.203 -12.961 1 93.88 23 SER B C 1
ATOM 746 O O . SER B 1 23 ? 5.801 -9.922 -12.555 1 93.88 23 SER B O 1
ATOM 748 N N . GLY B 1 24 ? 4.297 -9.422 -14.07 1 84.62 24 GLY B N 1
ATOM 749 C CA . GLY B 1 24 ? 4.547 -10.641 -14.812 1 84.62 24 GLY B CA 1
ATOM 750 C C . GLY B 1 24 ? 3.756 -11.828 -14.297 1 84.62 24 GLY B C 1
ATOM 751 O O . GLY B 1 24 ? 3.293 -11.82 -13.156 1 84.62 24 GLY B O 1
ATOM 752 N N . PRO B 1 25 ? 3.529 -12.781 -15.133 1 80.12 25 PRO B N 1
ATOM 753 C CA . PRO B 1 25 ? 2.662 -13.906 -14.789 1 80.12 25 PRO B CA 1
ATOM 754 C C . PRO B 1 25 ? 3.299 -14.852 -13.773 1 80.12 25 PRO B C 1
ATOM 756 O O . PRO B 1 25 ? 2.59 -15.562 -13.047 1 80.12 25 PRO B O 1
ATOM 759 N N . VAL B 1 26 ? 4.609 -14.742 -13.547 1 80.62 26 VAL B N 1
ATOM 760 C CA . VAL B 1 26 ? 5.262 -15.75 -12.711 1 80.62 26 VAL B CA 1
ATOM 761 C C . VAL B 1 26 ? 5.828 -15.086 -11.461 1 80.62 26 VAL B C 1
ATOM 763 O O . VAL B 1 26 ? 6.383 -15.766 -10.594 1 80.62 26 VAL B O 1
ATOM 766 N N . SER B 1 27 ? 5.562 -13.953 -11.281 1 81.88 27 SER B N 1
ATOM 767 C CA . SER B 1 27 ? 6.156 -13.273 -10.133 1 81.88 27 SER B CA 1
ATOM 768 C C . SER B 1 27 ? 5.43 -13.633 -8.836 1 81.88 27 SER B C 1
ATOM 770 O O . SER B 1 27 ? 4.199 -13.711 -8.812 1 81.88 27 SER B O 1
ATOM 772 N N . ASP B 1 28 ? 6.172 -13.93 -7.777 1 84.06 28 ASP B N 1
ATOM 773 C CA . ASP B 1 28 ? 5.582 -14.227 -6.477 1 84.06 28 ASP B CA 1
ATOM 774 C C . ASP B 1 28 ? 5.875 -13.109 -5.473 1 84.06 28 ASP B C 1
ATOM 776 O O . ASP B 1 28 ? 5.562 -13.242 -4.289 1 84.06 28 ASP B O 1
ATOM 780 N N . ASN B 1 29 ? 6.48 -12.133 -5.852 1 91.94 29 ASN B N 1
ATOM 781 C CA . ASN B 1 29 ? 6.801 -10.938 -5.078 1 91.94 29 ASN B CA 1
ATOM 782 C C . ASN B 1 29 ? 6.09 -9.711 -5.633 1 91.94 29 ASN B C 1
ATOM 784 O O . ASN B 1 29 ? 6.691 -8.914 -6.359 1 91.94 29 ASN B O 1
ATOM 788 N N . CYS B 1 30 ? 4.754 -9.664 -5.332 1 96.94 30 CYS B N 1
ATOM 789 C CA . CYS B 1 30 ? 3.918 -8.609 -5.895 1 96.94 30 CYS B CA 1
ATOM 790 C C . CYS B 1 30 ? 3.135 -7.891 -4.801 1 96.94 30 CYS B C 1
ATOM 792 O O . CYS B 1 30 ? 2.879 -8.461 -3.738 1 96.94 30 CYS B O 1
ATOM 794 N N . VAL B 1 31 ? 2.85 -6.691 -5.082 1 97.69 31 VAL B N 1
ATOM 795 C CA . VAL B 1 31 ? 1.819 -5.988 -4.328 1 97.69 31 VAL B CA 1
ATOM 796 C C . VAL B 1 31 ? 0.438 -6.473 -4.758 1 97.69 31 VAL B C 1
ATOM 798 O O . VAL B 1 31 ? 0.126 -6.496 -5.953 1 97.69 31 VAL B O 1
ATOM 801 N N . GLU B 1 32 ? -0.357 -6.91 -3.793 1 98.06 32 GLU B N 1
ATOM 802 C CA . GLU B 1 32 ? -1.711 -7.336 -4.133 1 98.06 32 GLU B CA 1
ATOM 803 C C . GLU B 1 32 ? -2.754 -6.406 -3.518 1 98.06 32 GLU B C 1
ATOM 805 O O . GLU B 1 32 ? -2.611 -5.98 -2.371 1 98.06 32 GLU B O 1
ATOM 810 N N . ILE B 1 33 ? -3.842 -6.129 -4.371 1 98.5 33 ILE B N 1
ATOM 811 C CA . ILE B 1 33 ? -4.934 -5.234 -3.992 1 98.5 33 ILE B CA 1
ATOM 812 C C . ILE B 1 33 ? -6.266 -5.977 -4.094 1 98.5 33 ILE B C 1
ATOM 814 O O . ILE B 1 33 ? -6.473 -6.773 -5.012 1 98.5 33 ILE B O 1
ATOM 818 N N . ALA B 1 34 ? -7.105 -5.777 -3.17 1 98.31 34 ALA B N 1
ATOM 819 C CA . ALA B 1 34 ? -8.492 -6.234 -3.271 1 98.31 34 ALA B CA 1
ATOM 820 C C . ALA B 1 34 ? -9.469 -5.113 -2.938 1 98.31 34 ALA B C 1
ATOM 822 O O . ALA B 1 34 ? -9.273 -4.379 -1.962 1 98.31 34 ALA B O 1
ATOM 823 N N . PHE B 1 35 ? -10.461 -4.918 -3.777 1 97.88 35 PHE B N 1
ATOM 824 C CA . PHE B 1 35 ? -11.609 -4.078 -3.465 1 97.88 35 PHE B CA 1
ATOM 825 C C . PHE B 1 35 ? -12.711 -4.898 -2.801 1 97.88 35 PHE B C 1
ATOM 827 O O . PHE B 1 35 ? -13.328 -5.754 -3.439 1 97.88 35 PHE B O 1
ATOM 834 N N . VAL B 1 36 ? -12.891 -4.617 -1.488 1 96.62 36 VAL B N 1
ATOM 835 C CA . VAL B 1 36 ? -13.766 -5.52 -0.746 1 96.62 36 VAL B CA 1
ATOM 836 C C . VAL B 1 36 ? -14.578 -4.73 0.278 1 96.62 36 VAL B C 1
ATOM 838 O O . VAL B 1 36 ? -14.016 -3.955 1.058 1 96.62 36 VAL B O 1
ATOM 841 N N . ASP B 1 37 ? -15.938 -4.883 0.251 1 94.69 37 ASP B N 1
ATOM 842 C CA . ASP B 1 37 ? -16.875 -4.32 1.215 1 94.69 37 ASP B CA 1
ATOM 843 C C . ASP B 1 37 ? -16.641 -2.822 1.397 1 94.69 37 ASP B C 1
ATOM 845 O O . ASP B 1 37 ? -16.578 -2.33 2.525 1 94.69 37 ASP B O 1
ATOM 849 N N . GLY B 1 38 ? -16.328 -2.104 0.289 1 93.75 38 GLY B N 1
ATOM 850 C CA . GLY B 1 38 ? -16.203 -0.655 0.287 1 93.75 38 GLY B CA 1
ATOM 851 C C . GLY B 1 38 ? -14.828 -0.182 0.711 1 93.75 38 GLY B C 1
ATOM 852 O O . GLY B 1 38 ? -14.602 1.019 0.882 1 93.75 38 GLY B O 1
ATOM 853 N N . ALA B 1 39 ? -13.922 -1.175 0.866 1 96.88 39 ALA B N 1
ATOM 854 C CA . ALA B 1 39 ? -12.547 -0.847 1.252 1 96.88 39 ALA B CA 1
ATOM 855 C C . ALA B 1 39 ? -11.547 -1.364 0.221 1 96.88 39 ALA B C 1
ATOM 857 O O . ALA B 1 39 ? -11.914 -2.111 -0.689 1 96.88 39 ALA B O 1
ATOM 858 N N . ILE B 1 40 ? -10.367 -0.857 0.303 1 97.62 40 ILE B N 1
ATOM 859 C CA . ILE B 1 40 ? -9.242 -1.375 -0.458 1 97.62 40 ILE B CA 1
ATOM 860 C C . ILE B 1 40 ? -8.258 -2.068 0.484 1 97.62 40 ILE B C 1
ATOM 862 O O . ILE B 1 40 ? -7.77 -1.459 1.44 1 97.62 40 ILE B O 1
ATOM 866 N N . ALA B 1 41 ? -8.039 -3.316 0.241 1 97.88 41 ALA B N 1
ATOM 867 C CA . ALA B 1 41 ? -7.094 -4.109 1.022 1 97.88 41 ALA B CA 1
ATOM 868 C C . ALA B 1 41 ? -5.781 -4.305 0.265 1 97.88 41 ALA B C 1
ATOM 870 O O . ALA B 1 41 ? -5.785 -4.496 -0.953 1 97.88 41 ALA B O 1
ATOM 871 N N . MET B 1 42 ? -4.711 -4.184 0.954 1 98.19 42 MET B N 1
ATOM 872 C CA . MET B 1 42 ? -3.379 -4.34 0.38 1 98.19 42 MET B CA 1
ATOM 873 C C . MET B 1 42 ? -2.553 -5.336 1.185 1 98.19 42 MET B C 1
ATOM 875 O O . MET B 1 42 ? -2.561 -5.305 2.416 1 98.19 42 MET B O 1
ATOM 879 N N . ARG B 1 43 ? -1.858 -6.23 0.413 1 97.25 43 ARG B N 1
ATOM 880 C CA . ARG B 1 43 ? -0.973 -7.176 1.086 1 97.25 43 ARG B CA 1
ATOM 881 C C . ARG B 1 43 ? 0.209 -7.547 0.197 1 97.25 43 ARG B C 1
ATOM 883 O O . ARG B 1 43 ? 0.328 -7.051 -0.926 1 97.25 43 ARG B O 1
ATOM 890 N N . ASP B 1 44 ? 1.135 -8.266 0.827 1 96.38 44 ASP B N 1
ATOM 891 C CA . ASP B 1 44 ? 2.291 -8.828 0.138 1 96.38 44 ASP B CA 1
ATOM 892 C C . ASP B 1 44 ? 1.996 -10.234 -0.366 1 96.38 44 ASP B C 1
ATOM 894 O O . ASP B 1 44 ? 1.681 -11.133 0.423 1 96.38 44 ASP B O 1
ATOM 898 N N . SER B 1 45 ? 2.195 -10.492 -1.69 1 96.19 45 SER B N 1
ATOM 899 C CA . SER B 1 45 ? 1.837 -11.781 -2.279 1 96.19 45 SER B CA 1
ATOM 900 C C . SER B 1 45 ? 2.684 -12.906 -1.703 1 96.19 45 SER B C 1
ATOM 902 O O . SER B 1 45 ? 2.264 -14.07 -1.7 1 96.19 45 SER B O 1
ATOM 904 N N . LYS B 1 46 ? 3.838 -12.57 -1.241 1 93.56 46 LYS B N 1
ATOM 905 C CA . LYS B 1 46 ? 4.73 -13.602 -0.706 1 93.56 46 LYS B CA 1
ATOM 906 C C . LYS B 1 46 ? 4.285 -14.047 0.684 1 93.56 46 LYS B C 1
ATOM 908 O O . LYS B 1 46 ? 4.711 -15.094 1.173 1 93.56 46 LYS B O 1
ATOM 913 N N . HIS B 1 47 ? 3.502 -13.219 1.378 1 93.5 47 HIS B N 1
ATOM 914 C CA . HIS B 1 47 ? 2.996 -13.508 2.715 1 93.5 47 HIS B CA 1
ATOM 915 C C . HIS B 1 47 ? 1.489 -13.281 2.795 1 93.5 47 HIS B C 1
ATOM 917 O O . HIS B 1 47 ? 1.026 -12.406 3.535 1 93.5 47 HIS B O 1
ATOM 923 N N . PRO B 1 48 ? 0.731 -14.18 2.141 1 93.56 48 PRO B N 1
ATOM 924 C CA . PRO B 1 48 ? -0.713 -13.945 2.068 1 93.56 48 PRO B CA 1
ATOM 925 C C . PRO B 1 48 ? -1.388 -13.992 3.438 1 93.56 48 PRO B C 1
ATOM 927 O O . PRO B 1 48 ? -2.482 -13.453 3.611 1 93.56 48 PRO B O 1
ATOM 930 N N . GLU B 1 49 ? -0.705 -14.617 4.41 1 93.19 49 GLU B N 1
ATOM 931 C CA . GLU B 1 49 ? -1.281 -14.695 5.75 1 93.19 49 GLU B CA 1
ATOM 932 C C . GLU B 1 49 ? -0.739 -13.594 6.656 1 93.19 49 GLU B C 1
ATOM 934 O O . GLU B 1 49 ? -1.046 -13.555 7.848 1 93.19 49 GLU B O 1
ATOM 939 N N . GLY B 1 50 ? 0.081 -12.773 6.148 1 93.56 50 GLY B N 1
ATOM 940 C CA . GLY B 1 50 ? 0.663 -11.672 6.895 1 93.56 50 GLY B CA 1
ATOM 941 C C . GLY B 1 50 ? -0.273 -10.484 7.031 1 93.56 50 GLY B C 1
ATOM 942 O O . GLY B 1 50 ? -1.493 -10.633 6.941 1 93.56 50 GLY B O 1
ATOM 943 N N . PRO B 1 51 ? 0.252 -9.359 7.367 1 94.69 51 PRO B N 1
ATOM 944 C CA . PRO B 1 51 ? -0.566 -8.164 7.598 1 94.69 51 PRO B CA 1
ATOM 945 C C . PRO B 1 51 ? -1.308 -7.711 6.344 1 94.69 51 PRO B C 1
ATOM 947 O O . PRO B 1 51 ? -0.821 -7.91 5.227 1 94.69 51 PRO B O 1
ATOM 950 N N . VAL B 1 52 ? -2.465 -7.105 6.582 1 96.75 52 VAL B N 1
ATOM 951 C CA . VAL B 1 52 ? -3.27 -6.457 5.555 1 96.75 52 VAL B CA 1
ATOM 952 C C . VAL B 1 52 ? -3.551 -5.008 5.957 1 96.75 52 VAL B C 1
ATOM 954 O O . VAL B 1 52 ? -3.92 -4.734 7.102 1 96.75 52 VAL B O 1
ATOM 957 N N . LEU B 1 53 ? -3.256 -4.086 5.09 1 96.94 53 LEU B N 1
ATOM 958 C CA . LEU B 1 53 ? -3.682 -2.709 5.301 1 96.94 53 LEU B CA 1
ATOM 959 C C . LEU B 1 53 ? -5.051 -2.463 4.68 1 96.94 53 LEU B C 1
ATOM 961 O O . LEU B 1 53 ? -5.359 -2.998 3.611 1 96.94 53 LEU B O 1
ATOM 965 N N . LEU B 1 54 ? -5.84 -1.667 5.316 1 96.81 54 LEU B N 1
ATOM 966 C CA . LEU B 1 54 ? -7.145 -1.258 4.805 1 96.81 54 LEU B CA 1
ATOM 967 C C . LEU B 1 54 ? -7.211 0.255 4.629 1 96.81 54 LEU B C 1
ATOM 969 O O . LEU B 1 54 ? -6.781 1.005 5.512 1 96.81 54 LEU B O 1
ATOM 973 N N . PHE B 1 55 ? -7.719 0.641 3.451 1 96.94 55 PHE B N 1
ATOM 974 C CA . PHE B 1 55 ? -7.867 2.061 3.158 1 96.94 55 PHE B CA 1
ATOM 975 C C . PHE B 1 55 ? -9.281 2.373 2.682 1 96.94 55 PHE B C 1
ATOM 977 O O . PHE B 1 55 ? -9.945 1.52 2.086 1 96.94 55 PHE B O 1
ATOM 984 N N . THR B 1 56 ? -9.664 3.611 2.975 1 95.88 56 THR B N 1
ATOM 985 C CA . THR B 1 56 ? -10.906 4.102 2.387 1 95.88 56 THR B CA 1
ATOM 986 C C . THR B 1 56 ? -10.711 4.438 0.911 1 95.88 56 THR B C 1
ATOM 988 O O . THR B 1 56 ? -9.578 4.559 0.442 1 95.88 56 THR B O 1
ATOM 991 N N . ALA B 1 57 ? -11.836 4.566 0.194 1 95.81 57 ALA B N 1
ATOM 992 C CA . ALA B 1 57 ? -11.789 4.957 -1.213 1 95.81 57 ALA B CA 1
ATOM 993 C C . ALA B 1 57 ? -11.117 6.316 -1.382 1 95.81 57 ALA B C 1
ATOM 995 O O . ALA B 1 57 ? -10.336 6.516 -2.316 1 95.81 57 ALA B O 1
ATOM 996 N N . GLU B 1 58 ? -11.391 7.203 -0.487 1 94.88 58 GLU B N 1
ATOM 997 C CA . GLU B 1 58 ? -10.82 8.547 -0.582 1 94.88 58 GLU B CA 1
ATOM 998 C C . GLU B 1 58 ? -9.305 8.516 -0.4 1 94.88 58 GLU B C 1
ATOM 1000 O O . GLU B 1 58 ? -8.57 9.141 -1.169 1 94.88 58 GLU B O 1
ATOM 1005 N N . GLU B 1 59 ? -8.852 7.816 0.564 1 96.5 59 GLU B N 1
ATOM 1006 C CA . GLU B 1 59 ? -7.414 7.656 0.788 1 96.5 59 GLU B CA 1
ATOM 1007 C C . GLU B 1 59 ? -6.734 7.035 -0.428 1 96.5 59 GLU B C 1
ATOM 1009 O O . GLU B 1 59 ? -5.668 7.488 -0.848 1 96.5 59 GLU B O 1
ATOM 1014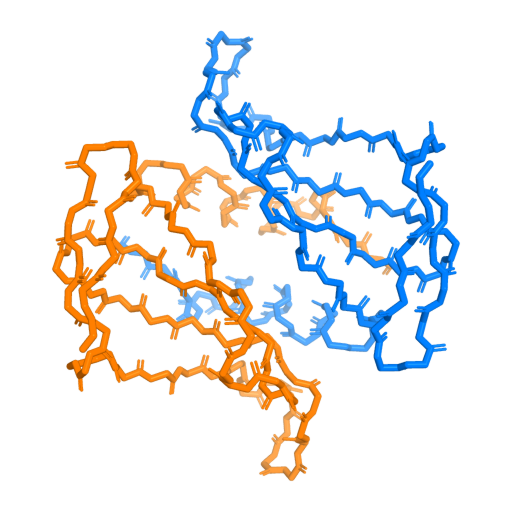 N N . TRP B 1 60 ? -7.387 6.02 -0.885 1 97.81 60 TRP B N 1
ATOM 1015 C CA . TRP B 1 60 ? -6.84 5.266 -2.008 1 97.81 60 TRP B CA 1
ATOM 1016 C C . TRP B 1 60 ? -6.762 6.133 -3.26 1 97.81 60 TRP B C 1
ATOM 1018 O O . TRP B 1 60 ? -5.746 6.133 -3.959 1 97.81 60 TRP B O 1
ATOM 1028 N N . ASP B 1 61 ? -7.84 6.891 -3.492 1 97.5 61 ASP B N 1
ATOM 1029 C CA . ASP B 1 61 ? -7.852 7.762 -4.664 1 97.5 61 ASP B CA 1
ATOM 1030 C C . ASP B 1 61 ? -6.723 8.789 -4.594 1 97.5 61 ASP B C 1
ATOM 1032 O O . ASP B 1 61 ? -6.023 9.016 -5.582 1 97.5 61 ASP B O 1
ATOM 1036 N N . ALA B 1 62 ? -6.586 9.328 -3.523 1 97.75 62 ALA B N 1
ATOM 1037 C CA . ALA B 1 62 ? -5.512 10.305 -3.352 1 97.75 62 ALA B CA 1
ATOM 1038 C C . ALA B 1 62 ? -4.145 9.664 -3.576 1 97.75 62 ALA B C 1
ATOM 1040 O O . ALA B 1 62 ? -3.291 10.227 -4.262 1 97.75 62 ALA B O 1
ATOM 1041 N N . PHE B 1 63 ? -3.9 8.492 -2.99 1 98.19 63 PHE B N 1
ATOM 1042 C CA . PHE B 1 63 ? -2.645 7.766 -3.141 1 98.19 63 PHE B CA 1
ATOM 1043 C C . PHE B 1 63 ? -2.381 7.434 -4.605 1 98.19 63 PHE B C 1
ATOM 1045 O O . PHE B 1 63 ? -1.287 7.68 -5.113 1 98.19 63 PHE B O 1
ATOM 1052 N N . VAL B 1 64 ? -3.455 6.91 -5.301 1 98.5 64 VAL B N 1
ATOM 1053 C CA . VAL B 1 64 ? -3.307 6.477 -6.688 1 98.5 64 VAL B CA 1
ATOM 1054 C C . VAL B 1 64 ? -3.057 7.688 -7.586 1 98.5 64 VAL B C 1
ATOM 1056 O O . VAL B 1 64 ? -2.211 7.637 -8.484 1 98.5 64 VAL B O 1
ATOM 1059 N N . GLU B 1 65 ? -3.73 8.734 -7.344 1 98.25 65 GLU B N 1
ATOM 1060 C CA . GLU B 1 65 ? -3.484 9.945 -8.125 1 98.25 65 GLU B CA 1
ATOM 1061 C C . GLU B 1 65 ? -2.068 10.469 -7.898 1 98.25 65 GLU B C 1
ATOM 1063 O O . GLU B 1 65 ? -1.419 10.938 -8.836 1 98.25 65 GLU B O 1
ATOM 1068 N N . GLY B 1 66 ? -1.628 10.445 -6.676 1 98.06 66 GLY B N 1
ATOM 1069 C CA . GLY B 1 66 ? -0.241 10.789 -6.41 1 98.06 66 GLY B CA 1
ATOM 1070 C C . GLY B 1 66 ? 0.747 9.898 -7.145 1 98.06 66 GLY B C 1
ATOM 1071 O O . GLY B 1 66 ? 1.765 10.375 -7.648 1 98.06 66 GLY B O 1
ATOM 1072 N N . ALA B 1 67 ? 0.461 8.586 -7.156 1 98.25 67 ALA B N 1
ATOM 1073 C CA . ALA B 1 67 ? 1.305 7.66 -7.906 1 98.25 67 ALA B CA 1
ATOM 1074 C C . ALA B 1 67 ? 1.336 8.023 -9.391 1 98.25 67 ALA B C 1
ATOM 1076 O O . ALA B 1 67 ? 2.4 8.023 -10.008 1 98.25 67 ALA B O 1
ATOM 1077 N N . LYS B 1 68 ? 0.212 8.344 -9.922 1 98.12 68 LYS B N 1
ATOM 1078 C CA . LYS B 1 68 ? 0.117 8.727 -11.328 1 98.12 68 LYS B CA 1
ATOM 1079 C C . LYS B 1 68 ? 0.929 9.992 -11.609 1 98.12 68 LYS B C 1
ATOM 1081 O O . LYS B 1 68 ? 1.501 10.141 -12.688 1 98.12 68 LYS B O 1
ATOM 1086 N N . ASP B 1 69 ? 0.968 10.836 -10.633 1 98 69 ASP B N 1
ATOM 1087 C CA . ASP B 1 69 ? 1.708 12.086 -10.781 1 98 69 ASP B CA 1
ATOM 1088 C C . ASP B 1 69 ? 3.209 11.852 -10.617 1 98 69 ASP B C 1
ATOM 1090 O O . ASP B 1 69 ? 4.004 12.781 -10.773 1 98 69 ASP B O 1
ATOM 1094 N N . GLY B 1 70 ? 3.635 10.633 -10.242 1 98.19 70 GLY B N 1
ATOM 1095 C CA . GLY B 1 70 ? 5.043 10.297 -10.125 1 98.19 70 GLY B CA 1
ATOM 1096 C C . GLY B 1 70 ? 5.602 10.547 -8.742 1 98.19 70 GLY B C 1
ATOM 1097 O O . GLY B 1 70 ? 6.816 10.492 -8.531 1 98.19 70 GLY B O 1
ATOM 1098 N N . GLU B 1 71 ? 4.727 10.773 -7.758 1 97.69 71 GLU B N 1
ATOM 1099 C CA . GLU B 1 71 ? 5.191 11.164 -6.43 1 97.69 71 GLU B CA 1
ATOM 1100 C C . GLU B 1 71 ? 5.938 10.023 -5.746 1 97.69 71 GLU B C 1
ATOM 1102 O O . GLU B 1 71 ? 6.727 10.258 -4.828 1 97.69 71 GLU B O 1
ATOM 1107 N N . PHE B 1 72 ? 5.777 8.742 -6.18 1 97.88 72 PHE B N 1
ATOM 1108 C CA . PHE B 1 72 ? 6.32 7.594 -5.461 1 97.88 72 PHE B CA 1
ATOM 1109 C C . PHE B 1 72 ? 7.203 6.75 -6.375 1 97.88 72 PHE B C 1
ATOM 1111 O O . PHE B 1 72 ? 7.422 5.566 -6.113 1 97.88 72 PHE B O 1
ATOM 1118 N N . ASP B 1 73 ? 7.676 7.344 -7.473 1 97.06 73 ASP B N 1
ATOM 1119 C CA . ASP B 1 73 ? 8.578 6.656 -8.383 1 97.06 73 ASP B CA 1
ATOM 1120 C C . ASP B 1 73 ? 9.93 6.379 -7.723 1 97.06 73 ASP B C 1
ATOM 1122 O O . ASP B 1 73 ? 10.422 7.199 -6.945 1 97.06 73 ASP B O 1
ATOM 1126 N N . VAL B 1 74 ? 10.414 5.164 -8.031 1 92.69 74 VAL B N 1
ATOM 1127 C CA . VAL B 1 74 ? 11.758 4.848 -7.566 1 92.69 74 VAL B CA 1
ATOM 1128 C C . VAL B 1 74 ? 12.734 4.906 -8.734 1 92.69 74 VAL B C 1
ATOM 1130 O O . VAL B 1 74 ? 12.359 4.68 -9.883 1 92.69 74 VAL B O 1
#

Radius of gyration: 14.07 Å; Cα contacts (8 Å, |Δi|>4): 289; chains: 2; bounding box: 34×35×32 Å

InterPro domains:
  IPR007278 Domain of unknown function DUF397 [PF04149] (15-68)

Nearest PDB structures (foldseek):
  7ns8-assembly1_A-2  TM=5.230E-01  e=9.436E+00  Sulfolobus acidocaldarius DSM 639
  6hgc-assembly1_A  TM=4.883E-01  e=8.897E+00  Drosophila melanogaster
  7ns8-assembly1_A-2  TM=5.230E-01  e=9.436E+00  Sulfolobus acidocaldarius DSM 639
  6hgc-assembly1_A  TM=4.883E-01  e=8.897E+00  Drosophila melanogaster

Foldseek 3Di:
DWDDDPNDIWDCVPWDWDFDVVCPPPHQFTWIWTDTPQWIWIDTSVCPPDDIDIDHPVVVVVVVVCVVVVVPPD/DWDDDPNDIWDCVPWDWDFDVVCPPPHQFTWIWTDTPQWIWIDTSVCPPDDIDIDHPVVVVVVVVCVVVVVPPD

Sequence (148 aa):
MEIETKGLRVNLASAVWQKSTRSGPVSDNCVEIAFVDGAIAMRDSKHPEGPVLLFTAEEWDAFVEGAKDGEFDVMEIETKGLRVNLASAVWQKSTRSGPVSDNCVEIAFVDGAIAMRDSKHPEGPVLLFTAEEWDAFVEGAKDGEFDV

Organism: NCBI:txid175570

pLDDT: mean 94.25, std 4.87, range [80.12, 98.56]